Protein AF-A0A9D9PY12-F1 (afdb_monomer)

Nearest PDB structures (foldseek):
  5tn0-assembly1_A  TM=5.797E-01  e=3.465E+00  Bacillus subtilis subsp. subtilis str. 168
  6b4z-assembly1_A  TM=3.472E-01  e=8.996E+00  Schistosoma mansoni

Structure (mmCIF, N/CA/C/O backbone):
data_AF-A0A9D9PY12-F1
#
_entry.id   AF-A0A9D9PY12-F1
#
loop_
_atom_site.group_PDB
_atom_site.id
_atom_site.type_symbol
_atom_site.label_atom_id
_atom_site.label_alt_id
_atom_site.label_comp_id
_atom_site.label_asym_id
_atom_site.label_entity_id
_atom_site.label_seq_id
_atom_site.pdbx_PDB_ins_code
_atom_site.Cartn_x
_atom_site.Cartn_y
_atom_site.Cartn_z
_atom_site.occupancy
_atom_site.B_iso_or_equiv
_atom_site.auth_seq_id
_atom_site.auth_comp_id
_atom_site.auth_asym_id
_atom_site.auth_atom_id
_atom_site.pdbx_PDB_model_num
ATOM 1 N N . LEU A 1 1 ? -10.185 -6.112 5.618 1.00 79.31 1 LEU A N 1
ATOM 2 C CA . LEU A 1 1 ? -9.457 -4.826 5.705 1.00 79.31 1 LEU A CA 1
ATOM 3 C C . LEU A 1 1 ? -9.423 -3.994 4.413 1.00 79.31 1 LEU A C 1
ATOM 5 O O . LEU A 1 1 ? -10.230 -3.090 4.285 1.00 79.31 1 LEU A O 1
ATOM 9 N N . MET A 1 2 ? -8.540 -4.254 3.431 1.00 80.12 2 MET A N 1
ATOM 10 C CA . MET A 1 2 ? -8.429 -3.372 2.241 1.00 80.12 2 MET A CA 1
ATOM 11 C C . MET A 1 2 ? -9.724 -3.287 1.416 1.00 80.12 2 MET A C 1
ATOM 13 O O . MET A 1 2 ? -10.081 -2.209 0.960 1.00 80.12 2 MET A O 1
ATOM 17 N N . GLN A 1 3 ? -10.437 -4.407 1.251 1.00 83.44 3 GLN A N 1
ATOM 18 C CA . GLN A 1 3 ? -11.730 -4.436 0.553 1.00 83.44 3 GLN A CA 1
ATOM 19 C C . GLN A 1 3 ? -12.831 -3.692 1.316 1.00 83.44 3 GLN A C 1
ATOM 21 O O . GLN A 1 3 ? -13.633 -3.011 0.691 1.00 83.44 3 GLN A O 1
ATOM 26 N N . GLU A 1 4 ? -12.847 -3.784 2.647 1.00 83.38 4 GLU A N 1
ATOM 27 C CA . GLU A 1 4 ? -13.819 -3.078 3.499 1.00 83.38 4 GLU A CA 1
ATOM 28 C C . GLU A 1 4 ? -13.605 -1.563 3.457 1.00 83.38 4 GLU A C 1
ATOM 30 O O . GLU A 1 4 ? -14.563 -0.804 3.490 1.00 83.38 4 GLU A O 1
ATOM 35 N N . LEU A 1 5 ? -12.349 -1.127 3.327 1.00 83.62 5 LEU A N 1
ATOM 36 C CA . LEU A 1 5 ? -11.981 0.283 3.187 1.00 83.62 5 LEU A CA 1
ATOM 37 C C . LEU A 1 5 ? -12.077 0.795 1.740 1.00 83.62 5 LEU A C 1
ATOM 39 O O . LEU A 1 5 ? -11.760 1.953 1.487 1.00 83.62 5 LEU A O 1
ATOM 43 N N . GLY A 1 6 ? -12.453 -0.056 0.777 1.00 86.69 6 GLY A N 1
ATOM 44 C CA . GLY A 1 6 ? -12.505 0.307 -0.643 1.00 86.69 6 GLY A CA 1
ATOM 45 C C . GLY A 1 6 ? -11.143 0.657 -1.261 1.00 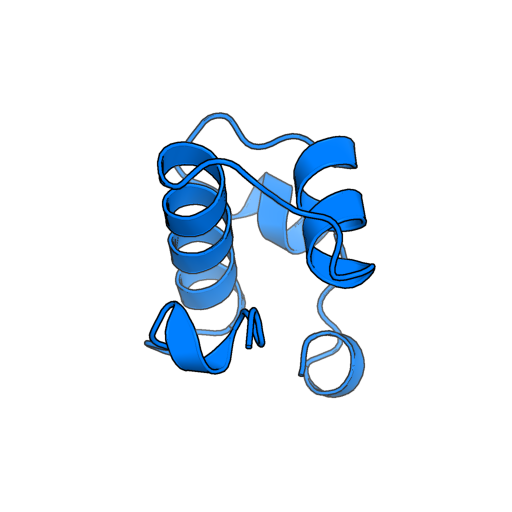86.69 6 GLY A C 1
ATOM 46 O O . GLY A 1 6 ? -11.096 1.255 -2.331 1.00 86.69 6 GLY A O 1
ATOM 47 N N . LEU A 1 7 ? -10.034 0.291 -0.610 1.00 86.94 7 LEU A N 1
ATOM 48 C CA . LEU A 1 7 ? -8.686 0.647 -1.045 1.00 86.94 7 LEU A CA 1
ATOM 49 C C . LEU A 1 7 ? -8.203 -0.28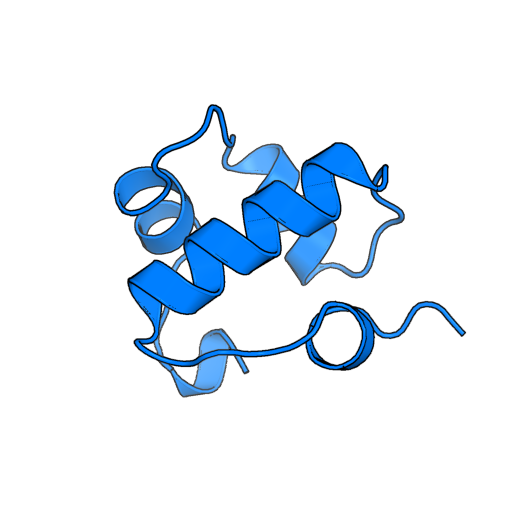0 -2.158 1.00 86.94 7 LEU A C 1
ATOM 51 O O . LEU A 1 7 ? -8.167 -1.510 -2.012 1.00 86.94 7 LEU A O 1
ATOM 55 N N . THR A 1 8 ? -7.750 0.311 -3.261 1.00 88.38 8 THR A N 1
ATOM 56 C CA . THR A 1 8 ? -7.131 -0.439 -4.353 1.00 88.38 8 THR A CA 1
ATOM 57 C C . THR A 1 8 ? -5.625 -0.584 -4.145 1.00 88.38 8 THR A C 1
ATOM 59 O O . THR A 1 8 ? -4.978 0.165 -3.413 1.00 88.38 8 THR A O 1
ATOM 62 N N . ASN A 1 9 ? -5.012 -1.544 -4.845 1.00 89.44 9 ASN A N 1
ATOM 63 C CA . ASN A 1 9 ? -3.552 -1.671 -4.847 1.00 89.44 9 ASN A CA 1
ATOM 64 C C . ASN A 1 9 ? -2.868 -0.404 -5.392 1.00 89.44 9 ASN A C 1
ATOM 66 O O . ASN A 1 9 ? -1.720 -0.144 -5.047 1.00 89.44 9 ASN A O 1
ATOM 70 N N . HIS A 1 10 ? -3.543 0.336 -6.279 1.00 88.94 10 HIS A N 1
ATOM 71 C CA . HIS A 1 10 ? -3.024 1.582 -6.828 1.00 88.94 10 HIS A CA 1
ATOM 72 C C . HIS A 1 10 ? -3.015 2.689 -5.779 1.00 88.94 10 HIS A C 1
ATOM 74 O O . HIS A 1 10 ? -2.004 3.370 -5.669 1.00 88.94 10 HIS A O 1
ATOM 80 N N . ASP A 1 11 ? -4.054 2.792 -4.948 1.00 87.94 11 ASP A N 1
ATOM 81 C CA . ASP A 1 11 ? -4.114 3.803 -3.887 1.00 87.94 11 ASP A CA 1
ATOM 82 C C . ASP A 1 11 ? -2.959 3.656 -2.897 1.00 87.94 11 ASP A C 1
ATOM 84 O O . ASP A 1 11 ? -2.320 4.645 -2.545 1.00 87.94 11 ASP A O 1
ATOM 88 N N . LEU A 1 12 ? -2.611 2.421 -2.515 1.00 87.88 12 LEU A N 1
ATOM 89 C CA . LEU A 1 12 ? -1.446 2.185 -1.658 1.00 87.88 12 LEU A CA 1
ATOM 90 C C . LEU A 1 12 ? -0.141 2.609 -2.333 1.00 87.88 12 LEU A C 1
ATOM 92 O O . LEU A 1 12 ? 0.721 3.185 -1.683 1.00 87.88 12 LEU A O 1
ATOM 96 N N . VAL A 1 13 ? 0.028 2.327 -3.625 1.00 91.06 13 VAL A N 1
ATOM 97 C CA . VAL A 1 13 ? 1.244 2.716 -4.353 1.00 91.06 13 VAL A CA 1
ATOM 98 C C . VAL A 1 13 ? 1.312 4.236 -4.524 1.00 91.06 13 VAL A C 1
ATOM 100 O O . VAL A 1 13 ? 2.371 4.813 -4.307 1.00 91.06 13 VAL A O 1
ATOM 103 N N . ALA A 1 14 ? 0.194 4.887 -4.845 1.00 89.69 14 ALA A N 1
ATOM 104 C CA . ALA A 1 14 ? 0.109 6.332 -5.044 1.00 89.69 14 ALA A CA 1
ATOM 105 C C . ALA A 1 14 ? 0.295 7.126 -3.740 1.00 89.69 14 ALA A C 1
ATOM 107 O O . ALA A 1 14 ? 0.839 8.228 -3.761 1.00 89.69 14 ALA A 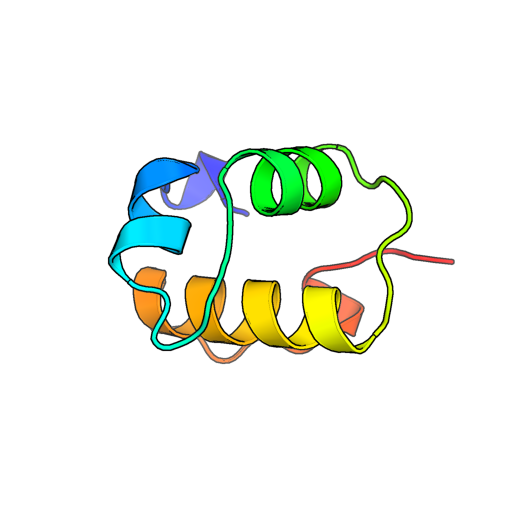O 1
ATOM 108 N N . LYS A 1 15 ? -0.142 6.574 -2.600 1.00 87.88 15 LYS A N 1
ATOM 109 C CA . LYS A 1 15 ? 0.027 7.169 -1.262 1.00 87.88 15 LYS A CA 1
ATOM 110 C C . LYS A 1 15 ? 1.313 6.730 -0.556 1.00 87.88 15 LYS A C 1
ATOM 112 O O . LYS A 1 15 ? 1.617 7.233 0.527 1.00 87.88 15 LYS A O 1
ATOM 117 N N . SER A 1 16 ? 2.071 5.805 -1.139 1.00 85.56 16 SER A N 1
ATOM 118 C CA . SER A 1 16 ? 3.356 5.377 -0.593 1.00 85.56 16 SER A CA 1
ATOM 119 C C . SER A 1 16 ? 4.389 6.488 -0.754 1.00 85.56 16 SER A C 1
ATOM 121 O O . SER A 1 16 ? 4.650 6.953 -1.860 1.00 85.56 16 SER A O 1
ATOM 123 N N . THR A 1 17 ? 5.028 6.877 0.346 1.00 85.50 17 THR A N 1
ATOM 124 C CA . THR A 1 17 ? 6.193 7.779 0.333 1.00 85.50 17 THR A CA 1
ATOM 125 C C . THR A 1 17 ? 7.487 7.051 -0.046 1.00 85.50 17 THR A C 1
ATOM 127 O O . THR A 1 17 ? 8.502 7.680 -0.334 1.00 85.50 17 THR A O 1
ATOM 130 N N . GLU A 1 18 ? 7.459 5.718 -0.073 1.00 88.50 18 GLU A N 1
ATOM 131 C CA . GLU A 1 18 ? 8.591 4.858 -0.403 1.00 88.50 18 GLU A CA 1
ATOM 132 C C . GLU A 1 18 ? 8.388 4.154 -1.753 1.00 88.50 18 GLU A C 1
ATOM 134 O O . GLU A 1 18 ? 7.266 3.998 -2.237 1.00 88.50 18 GLU A O 1
ATOM 139 N N . GLN A 1 19 ? 9.472 3.628 -2.336 1.00 88.25 19 GLN A N 1
ATOM 140 C CA . GLN A 1 19 ? 9.391 2.758 -3.514 1.00 88.25 19 GLN A CA 1
ATOM 141 C C . GLN A 1 19 ? 8.641 1.457 -3.186 1.00 88.25 19 GLN A C 1
ATOM 143 O O . GLN A 1 19 ? 9.213 0.521 -2.602 1.00 88.25 19 GLN A O 1
ATOM 148 N N . LEU A 1 20 ? 7.369 1.422 -3.587 1.00 90.25 20 LEU A N 1
ATOM 149 C CA . LEU A 1 20 ? 6.422 0.322 -3.460 1.00 90.25 20 LEU A CA 1
ATOM 150 C C . LEU A 1 20 ? 5.844 0.013 -4.846 1.00 90.25 20 LEU A C 1
ATOM 152 O O . LEU A 1 20 ? 5.430 0.911 -5.567 1.00 90.25 20 LEU A O 1
ATOM 156 N N . THR A 1 21 ? 5.799 -1.261 -5.231 1.00 91.19 21 THR A N 1
ATOM 157 C CA . THR A 1 21 ? 5.227 -1.666 -6.526 1.00 91.19 21 THR A CA 1
ATOM 158 C C . THR A 1 21 ? 3.885 -2.362 -6.346 1.00 91.19 21 THR A C 1
ATOM 160 O O . THR A 1 21 ? 3.646 -3.030 -5.337 1.00 91.19 21 THR A O 1
ATOM 163 N N . HIS A 1 22 ? 3.042 -2.321 -7.381 1.00 90.88 22 HIS A N 1
ATOM 164 C CA . HIS A 1 22 ? 1.780 -3.068 -7.417 1.00 90.88 22 HIS A CA 1
ATOM 165 C C . HIS A 1 22 ? 1.969 -4.564 -7.132 1.00 90.88 22 HIS A C 1
ATOM 167 O O . HIS A 1 22 ? 1.153 -5.169 -6.441 1.00 90.88 22 HIS A O 1
ATOM 173 N N . LYS A 1 23 ? 3.071 -5.168 -7.608 1.00 91.06 23 LYS A N 1
ATOM 174 C CA . LYS A 1 23 ? 3.397 -6.578 -7.336 1.00 91.06 23 LYS A CA 1
ATOM 175 C C . LYS A 1 23 ? 3.668 -6.840 -5.853 1.00 91.06 23 LYS A C 1
ATOM 177 O O . LYS A 1 23 ? 3.302 -7.903 -5.358 1.00 91.06 23 LYS A O 1
ATOM 182 N N . MET A 1 24 ? 4.303 -5.903 -5.148 1.00 91.62 24 MET A N 1
ATOM 183 C CA . MET A 1 24 ? 4.570 -6.030 -3.709 1.00 91.62 24 MET A CA 1
ATOM 184 C C . MET A 1 24 ? 3.268 -5.970 -2.908 1.00 91.62 24 MET A C 1
ATOM 186 O O . MET A 1 24 ? 3.046 -6.830 -2.059 1.00 91.62 24 MET A O 1
ATOM 190 N N . VAL A 1 25 ? 2.377 -5.031 -3.245 1.00 90.62 25 VAL A N 1
ATOM 191 C CA . VAL A 1 25 ? 1.046 -4.919 -2.621 1.00 90.62 25 VAL A CA 1
ATOM 192 C C . VAL A 1 25 ? 0.185 -6.142 -2.928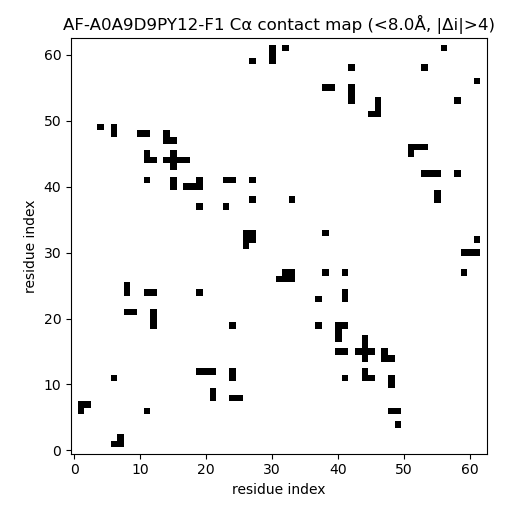 1.00 90.62 25 VAL A C 1
ATOM 194 O O . VAL A 1 25 ? -0.435 -6.704 -2.032 1.00 90.62 25 VAL A O 1
ATOM 197 N N . ALA A 1 26 ? 0.200 -6.626 -4.172 1.00 90.81 26 ALA A N 1
ATOM 198 C CA . ALA A 1 26 ? -0.520 -7.840 -4.543 1.00 90.81 26 ALA A CA 1
ATOM 199 C C . ALA A 1 26 ? -0.032 -9.054 -3.736 1.00 90.81 26 ALA A C 1
ATOM 201 O O . ALA A 1 26 ? -0.845 -9.800 -3.199 1.00 90.81 26 ALA A O 1
ATOM 202 N N . LYS A 1 27 ? 1.288 -9.233 -3.581 1.00 90.12 27 LYS A N 1
ATOM 203 C CA . LYS A 1 27 ? 1.841 -10.295 -2.724 1.00 90.12 27 LYS A CA 1
ATOM 204 C C . LYS A 1 27 ? 1.359 -10.176 -1.275 1.00 90.12 27 LYS A C 1
ATOM 206 O O . LYS A 1 27 ? 0.970 -11.197 -0.716 1.00 90.12 27 LYS A O 1
ATOM 211 N N . ALA A 1 28 ? 1.344 -8.963 -0.714 1.00 89.00 28 ALA A N 1
ATOM 212 C CA . ALA A 1 28 ? 0.847 -8.706 0.640 1.00 89.00 28 ALA A CA 1
ATOM 213 C C . ALA A 1 28 ? -0.625 -9.104 0.781 1.00 89.00 28 ALA A C 1
ATOM 215 O O . ALA A 1 28 ? -0.979 -9.854 1.684 1.00 89.00 28 ALA A O 1
ATOM 216 N N . ARG A 1 29 ? -1.460 -8.682 -0.174 1.00 87.44 29 ARG A N 1
ATOM 217 C CA . ARG A 1 29 ? -2.891 -9.003 -0.216 1.00 87.44 29 ARG A CA 1
ATOM 218 C C . ARG A 1 29 ? -3.164 -10.504 -0.305 1.00 87.44 29 ARG A C 1
ATOM 220 O O . ARG A 1 29 ? -4.143 -10.979 0.253 1.00 87.44 29 ARG A O 1
ATOM 227 N N . HIS A 1 30 ? -2.313 -11.248 -1.005 1.00 86.88 30 HIS A N 1
ATOM 228 C CA . HIS A 1 30 ? -2.422 -12.703 -1.111 1.00 86.88 30 HIS A CA 1
ATOM 229 C C . HIS A 1 30 ? -1.797 -13.458 0.073 1.00 86.88 30 HIS A C 1
ATOM 231 O O . HIS A 1 30 ? -1.728 -14.682 0.021 1.00 86.88 30 HIS A O 1
ATOM 237 N N . GLY A 1 31 ? -1.292 -12.763 1.099 1.00 84.44 31 GLY A N 1
ATOM 238 C CA . GLY A 1 31 ? -0.643 -13.395 2.251 1.00 84.44 31 GLY A CA 1
ATOM 239 C C . GLY A 1 31 ? 0.681 -14.086 1.912 1.00 84.44 31 GLY A C 1
ATOM 240 O O . GLY A 1 31 ? 1.153 -14.936 2.661 1.00 84.44 31 GLY A O 1
ATOM 241 N N . ARG A 1 32 ? 1.302 -13.758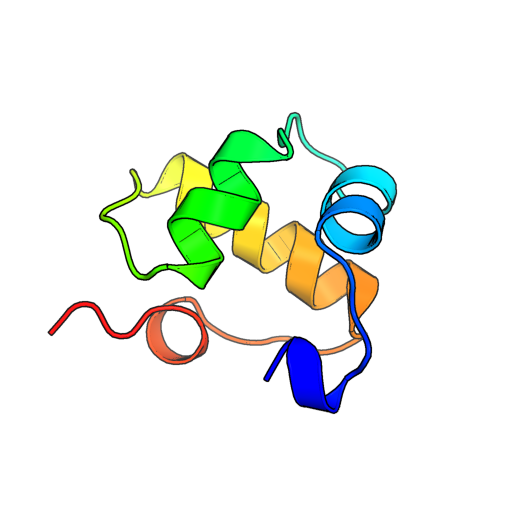 0.771 1.00 86.44 32 ARG A N 1
ATOM 242 C CA . ARG A 1 32 ? 2.608 -14.327 0.419 1.00 86.44 32 ARG A CA 1
ATOM 243 C C . ARG A 1 32 ? 3.689 -13.705 1.285 1.00 86.44 32 ARG A C 1
ATOM 245 O O . ARG A 1 32 ? 3.672 -12.501 1.517 1.00 86.44 32 ARG A O 1
ATOM 252 N N . TRP A 1 33 ? 4.683 -14.511 1.655 1.00 85.69 33 TRP A N 1
ATOM 253 C CA . TRP A 1 33 ? 5.823 -14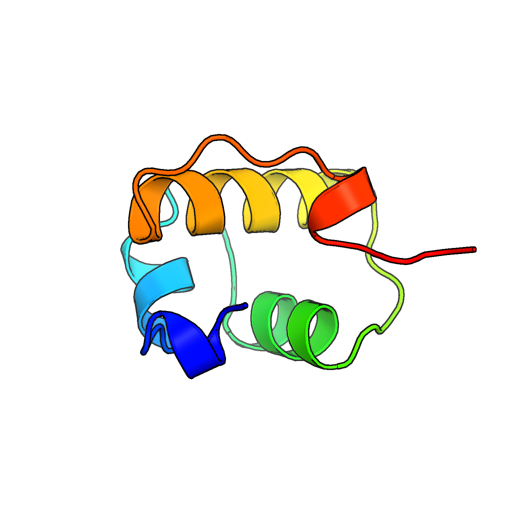.048 2.437 1.00 85.69 33 TRP A CA 1
ATOM 254 C C . TRP A 1 33 ? 6.516 -12.837 1.801 1.00 85.69 33 TRP A C 1
ATOM 256 O O . TRP A 1 33 ? 6.865 -12.830 0.613 1.00 85.69 33 TRP A O 1
ATOM 266 N N . LEU A 1 34 ? 6.751 -11.819 2.626 1.00 89.19 34 LEU A N 1
ATOM 267 C CA . LEU A 1 34 ? 7.446 -10.589 2.269 1.00 89.19 34 LEU A CA 1
ATOM 268 C C . LEU A 1 34 ? 8.600 -10.345 3.239 1.00 89.19 34 LEU A C 1
ATOM 270 O O . LEU A 1 34 ? 8.522 -10.627 4.437 1.00 89.19 34 LEU A O 1
ATOM 274 N N . SER A 1 35 ? 9.689 -9.770 2.733 1.00 90.25 35 SER A N 1
ATOM 275 C CA . SER A 1 35 ? 10.786 -9.345 3.601 1.00 90.25 35 SER A CA 1
ATOM 276 C C . SER A 1 35 ? 10.333 -8.212 4.526 1.00 90.25 35 SER A C 1
ATOM 278 O O . SER A 1 35 ? 9.416 -7.456 4.202 1.00 90.25 35 SER A O 1
ATOM 280 N N . MET A 1 36 ? 10.977 -8.083 5.689 1.00 90.62 36 MET A N 1
ATOM 281 C CA . MET A 1 36 ? 10.618 -7.086 6.709 1.00 90.62 36 MET A CA 1
ATOM 282 C C . MET A 1 36 ? 10.549 -5.660 6.142 1.00 90.62 36 MET A C 1
ATOM 284 O O . MET A 1 36 ? 9.580 -4.945 6.366 1.00 90.62 36 MET A O 1
ATOM 288 N N . ARG A 1 37 ? 11.524 -5.276 5.306 1.00 91.62 37 ARG A N 1
ATOM 289 C CA . ARG A 1 37 ? 11.549 -3.962 4.640 1.00 91.62 37 ARG A CA 1
ATOM 290 C C . ARG A 1 37 ? 10.318 -3.718 3.771 1.00 91.62 37 ARG A C 1
ATOM 292 O O . ARG A 1 37 ? 9.809 -2.610 3.726 1.00 91.62 37 ARG A O 1
ATOM 299 N N . VAL A 1 38 ? 9.839 -4.743 3.068 1.00 90.81 38 VAL A N 1
ATOM 300 C 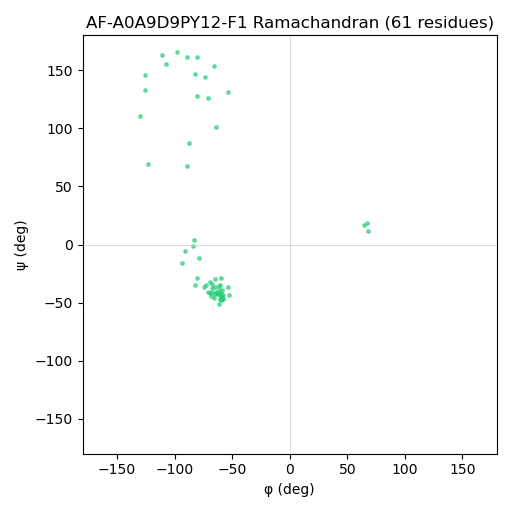CA . VAL A 1 38 ? 8.647 -4.616 2.220 1.00 90.81 38 VAL A CA 1
ATOM 301 C C . VAL A 1 38 ? 7.378 -4.567 3.060 1.00 90.81 38 VAL A C 1
ATOM 303 O O . VAL A 1 38 ? 6.468 -3.817 2.729 1.00 90.81 38 VAL A O 1
ATOM 306 N N . ARG A 1 39 ? 7.334 -5.318 4.161 1.00 91.50 39 ARG A N 1
ATOM 307 C CA . ARG A 1 39 ? 6.222 -5.276 5.115 1.00 91.50 39 ARG A CA 1
ATOM 308 C C . ARG A 1 39 ? 6.057 -3.885 5.725 1.00 91.50 39 ARG A C 1
ATOM 310 O O . ARG A 1 39 ? 4.952 -3.359 5.688 1.00 91.50 39 ARG A O 1
ATOM 317 N N . LEU A 1 40 ? 7.155 -3.266 6.165 1.00 91.62 40 LEU A N 1
ATOM 318 C CA . LEU A 1 40 ? 7.169 -1.886 6.669 1.00 91.62 40 LEU A CA 1
ATOM 319 C C . LEU A 1 40 ? 6.665 -0.886 5.619 1.00 91.62 40 LEU A C 1
ATOM 321 O O . LEU A 1 40 ? 5.798 -0.074 5.913 1.00 91.62 40 LEU A O 1
ATOM 325 N N . LYS A 1 41 ? 7.121 -1.008 4.367 1.00 92.25 41 LYS A N 1
ATOM 326 C CA . LYS A 1 41 ? 6.634 -0.165 3.264 1.00 92.25 41 LYS A CA 1
ATOM 327 C C . LYS A 1 4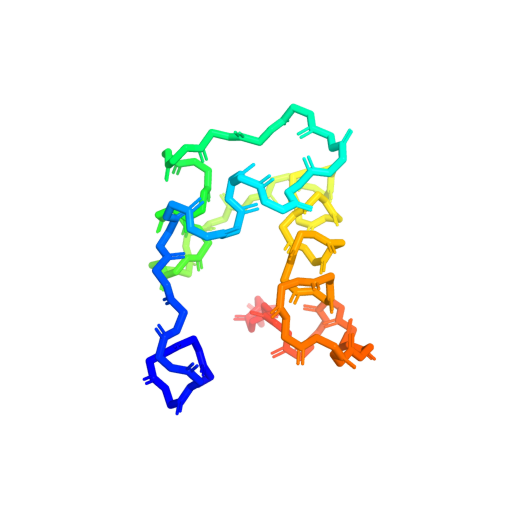1 ? 5.131 -0.293 3.038 1.00 92.25 41 LYS A C 1
ATOM 329 O O . LYS A 1 41 ? 4.439 0.706 2.882 1.00 92.25 41 LYS A O 1
ATOM 334 N N . VAL A 1 42 ? 4.622 -1.527 3.003 1.00 90.38 42 VAL A N 1
ATOM 335 C CA . VAL A 1 42 ? 3.186 -1.790 2.823 1.00 90.38 42 VAL A CA 1
ATOM 336 C C . VAL A 1 42 ? 2.388 -1.241 4.003 1.00 90.38 42 VAL A C 1
ATOM 338 O O . VAL A 1 42 ? 1.340 -0.651 3.779 1.00 90.38 42 VAL A O 1
ATOM 341 N N . GLN A 1 43 ? 2.887 -1.389 5.231 1.00 92.06 43 GLN A N 1
ATOM 342 C CA . GLN A 1 43 ? 2.270 -0.826 6.432 1.00 92.06 43 GLN A CA 1
ATOM 343 C C . GLN A 1 43 ? 2.210 0.696 6.377 1.00 92.06 43 GLN A C 1
ATOM 345 O O . GLN A 1 43 ? 1.134 1.254 6.541 1.00 92.06 43 GLN A O 1
ATOM 350 N N . ASN A 1 44 ? 3.326 1.364 6.087 1.00 91.50 44 ASN A N 1
ATOM 351 C CA . ASN A 1 44 ? 3.370 2.820 5.963 1.00 91.50 44 ASN A CA 1
ATOM 352 C C . ASN A 1 44 ? 2.402 3.315 4.882 1.00 91.50 44 ASN A C 1
ATOM 354 O O . ASN A 1 44 ? 1.618 4.232 5.118 1.00 91.50 44 ASN A O 1
ATOM 358 N N . ALA A 1 45 ? 2.415 2.671 3.713 1.00 91.69 45 ALA A N 1
ATOM 359 C CA . ALA A 1 45 ? 1.512 2.992 2.613 1.00 91.69 45 ALA A CA 1
ATOM 360 C C . ALA A 1 45 ? 0.039 2.772 2.985 1.00 91.69 45 ALA A C 1
ATOM 362 O O . ALA A 1 45 ? -0.807 3.609 2.677 1.00 91.69 45 ALA A O 1
ATOM 363 N N . PHE A 1 46 ? -0.272 1.668 3.667 1.00 90.50 46 PHE A N 1
ATOM 364 C CA . PHE A 1 46 ? -1.620 1.362 4.128 1.00 90.50 46 PHE A CA 1
ATOM 365 C C . PHE A 1 46 ? -2.090 2.359 5.189 1.00 90.50 46 PHE A C 1
ATOM 367 O O . PHE A 1 46 ? -3.198 2.876 5.086 1.00 90.50 46 PHE A O 1
ATOM 374 N N . ASN A 1 47 ? -1.253 2.662 6.178 1.00 91.19 47 ASN A N 1
ATOM 375 C CA . ASN A 1 47 ? -1.551 3.613 7.245 1.00 91.19 47 ASN A CA 1
ATOM 376 C C . ASN A 1 47 ? -1.817 5.009 6.666 1.00 91.19 47 ASN A C 1
ATOM 378 O O . ASN A 1 47 ? -2.806 5.648 7.010 1.00 91.19 47 ASN A O 1
ATOM 382 N N . ASN A 1 48 ? -1.014 5.437 5.689 1.00 90.06 48 ASN A N 1
ATOM 383 C CA . ASN A 1 48 ? -1.223 6.708 4.998 1.00 90.06 48 ASN A CA 1
ATOM 384 C C . ASN A 1 48 ? -2.502 6.717 4.136 1.00 90.06 48 ASN A C 1
ATOM 386 O O . ASN A 1 48 ? -3.237 7.699 4.116 1.00 90.06 48 ASN A O 1
ATOM 390 N N . ALA A 1 49 ? -2.798 5.620 3.431 1.00 89.44 49 ALA A N 1
ATOM 391 C CA . ALA A 1 49 ? -3.988 5.524 2.583 1.00 89.44 49 ALA A CA 1
ATOM 392 C C . ALA A 1 49 ? -5.296 5.398 3.385 1.00 89.44 49 ALA A C 1
ATOM 394 O O . ALA A 1 49 ? -6.326 5.911 2.958 1.00 89.44 49 ALA A O 1
ATOM 395 N N . SER A 1 50 ? -5.261 4.712 4.529 1.00 88.00 50 SER A N 1
ATOM 396 C CA . SER A 1 50 ? -6.428 4.458 5.385 1.00 88.00 50 SER A CA 1
ATOM 397 C C . SER A 1 50 ? -6.616 5.492 6.498 1.00 88.00 50 SER A C 1
ATOM 399 O O . SER A 1 50 ? -7.680 5.523 7.112 1.00 88.00 50 SER A O 1
ATOM 401 N N . GLY A 1 51 ? -5.593 6.300 6.795 1.00 86.75 51 GLY A N 1
ATOM 402 C CA . GLY A 1 51 ? -5.563 7.173 7.971 1.00 86.75 51 GLY A CA 1
ATOM 403 C C . GLY A 1 51 ? -5.476 6.415 9.301 1.00 86.75 51 GLY A C 1
ATOM 404 O O . GLY A 1 51 ? -5.679 7.011 10.355 1.00 86.75 51 GLY A O 1
ATOM 405 N N . GLN A 1 52 ? -5.206 5.107 9.271 1.00 86.44 52 GLN A N 1
ATOM 406 C CA . GLN A 1 52 ? -5.064 4.273 10.463 1.00 86.44 52 GLN A CA 1
ATOM 407 C C . GLN A 1 52 ? -3.592 4.095 10.833 1.00 86.44 52 GLN A C 1
ATOM 409 O O . GLN A 1 52 ? -2.700 4.363 10.035 1.00 86.44 52 GLN A O 1
ATOM 414 N N . ASN A 1 53 ? -3.331 3.610 12.046 1.00 86.81 53 ASN A N 1
ATOM 415 C CA . ASN A 1 53 ? -1.981 3.288 12.495 1.00 86.81 53 ASN A CA 1
ATOM 416 C C . ASN A 1 53 ? -1.895 1.822 12.926 1.00 86.81 53 ASN A C 1
ATOM 418 O O . ASN A 1 53 ? -1.798 1.517 14.112 1.00 86.81 53 ASN A O 1
ATOM 422 N N . LEU A 1 54 ? -1.989 0.916 11.951 1.00 87.44 54 LEU A N 1
ATOM 423 C CA . LEU A 1 54 ? -1.954 -0.520 12.211 1.00 87.44 54 LEU A CA 1
ATOM 424 C C . LEU A 1 54 ? -0.529 -1.028 12.343 1.00 87.44 54 LEU A C 1
ATOM 426 O O . LEU A 1 54 ? 0.390 -0.559 11.662 1.00 87.44 54 LEU A O 1
ATOM 430 N N . SER A 1 55 ? -0.368 -2.036 13.194 1.00 88.19 55 SER A N 1
ATOM 431 C CA . SER A 1 55 ? 0.880 -2.770 13.376 1.00 88.19 55 SER A CA 1
ATOM 432 C C . SER A 1 55 ? 1.093 -3.836 12.287 1.00 88.19 55 SER A C 1
ATOM 434 O O . SER A 1 55 ? 0.161 -4.276 11.610 1.00 88.19 55 SER A O 1
ATOM 436 N N . LEU A 1 56 ? 2.337 -4.299 12.116 1.00 87.56 56 LEU A N 1
ATOM 437 C CA . LEU A 1 56 ? 2.649 -5.371 11.162 1.00 87.56 56 LEU A CA 1
ATOM 438 C C . LEU A 1 56 ? 1.926 -6.679 11.486 1.00 87.56 56 LEU A C 1
ATOM 440 O O . LEU A 1 56 ? 1.534 -7.381 10.562 1.00 87.56 56 LEU A O 1
ATOM 444 N N . SER A 1 57 ? 1.751 -6.995 12.767 1.00 85.94 57 SER A N 1
ATOM 445 C CA . SER A 1 57 ? 1.020 -8.175 13.241 1.00 85.94 57 SER A CA 1
ATOM 446 C C . SER A 1 57 ? -0.466 -8.137 12.891 1.00 85.94 57 SER A C 1
ATOM 448 O O . SER A 1 57 ? -1.069 -9.183 12.685 1.00 85.94 57 SER A O 1
ATOM 450 N N . GLU A 1 58 ? -1.056 -6.946 12.786 1.00 85.44 58 GLU A N 1
ATOM 451 C CA . GLU A 1 58 ? -2.462 -6.786 12.398 1.00 85.44 58 GLU A CA 1
ATOM 452 C C . GLU A 1 58 ? -2.652 -6.844 10.882 1.00 85.44 58 GLU A C 1
ATOM 454 O O . GLU A 1 58 ? -3.651 -7.368 10.394 1.00 85.44 58 GLU A O 1
ATOM 459 N N . LEU A 1 59 ? -1.683 -6.330 10.119 1.00 84.12 59 LEU A N 1
ATOM 460 C CA . LEU A 1 59 ? -1.718 -6.360 8.655 1.00 84.12 59 LEU A CA 1
ATOM 461 C C . LEU A 1 59 ? -1.283 -7.701 8.068 1.00 84.12 59 LEU A C 1
ATOM 463 O O . LEU A 1 59 ? -1.702 -8.062 6.967 1.00 84.12 59 LEU A O 1
ATOM 467 N N . PHE A 1 60 ? -0.419 -8.424 8.772 1.00 84.69 60 PHE A N 1
ATOM 468 C CA . PHE A 1 60 ? 0.168 -9.655 8.286 1.00 84.69 60 PHE A CA 1
ATOM 469 C C . PHE A 1 60 ? 0.043 -10.778 9.307 1.00 84.69 60 PHE A C 1
ATOM 471 O O . PHE A 1 60 ? 0.759 -10.816 10.305 1.00 84.69 60 PHE A O 1
ATOM 478 N N . ASN A 1 61 ? -0.791 -11.760 8.981 1.00 77.56 61 ASN A N 1
ATOM 479 C CA . ASN A 1 61 ? -0.947 -12.969 9.776 1.00 77.56 61 ASN A CA 1
ATOM 480 C C . ASN A 1 61 ? 0.060 -14.048 9.328 1.00 77.56 61 ASN A C 1
ATOM 482 O O . ASN A 1 61 ? -0.308 -15.041 8.703 1.00 77.56 61 ASN A O 1
ATOM 486 N N . TYR A 1 62 ? 1.353 -13.804 9.571 1.00 70.81 62 TYR A N 1
ATOM 487 C CA . TYR A 1 62 ? 2.379 -14.848 9.481 1.00 70.81 62 TYR A CA 1
ATOM 488 C C . TYR A 1 62 ? 2.454 -15.533 10.847 1.00 70.81 62 TYR A C 1
ATOM 490 O O . TYR A 1 62 ? 3.199 -15.079 11.714 1.00 70.81 62 TYR A O 1
ATOM 498 N N . SER A 1 63 ? 1.620 -16.551 11.051 1.00 58.84 63 SER A N 1
ATOM 499 C CA . SER A 1 63 ? 1.791 -17.503 12.156 1.00 58.84 63 SER A CA 1
ATOM 500 C C . SER A 1 63 ? 2.868 -18.526 11.808 1.00 58.84 63 SER A C 1
ATOM 502 O O . SER A 1 63 ? 2.953 -18.889 10.610 1.00 58.84 63 SER A O 1
#

Sequence (63 aa):
LMQELGLTNHDLVAKSTEQLTHKMVAKARHGRWLSMRVRLKVQNAFNNASGQNLSLSELFNYS

pLDDT: mean 87.34, std 5.25, range [58.84, 92.25]

Solvent-accessible surface area (backbone atoms only — not comparable to full-atom values): 3876 Å² total; per-residue (Å²): 106,54,74,81,70,70,55,49,60,60,49,32,41,74,47,29,94,56,101,59,50,60,68,56,48,50,35,53,75,70,69,45,92,66,56,68,73,56,49,52,50,52,43,53,8,44,22,61,60,69,75,47,87,71,52,68,72,77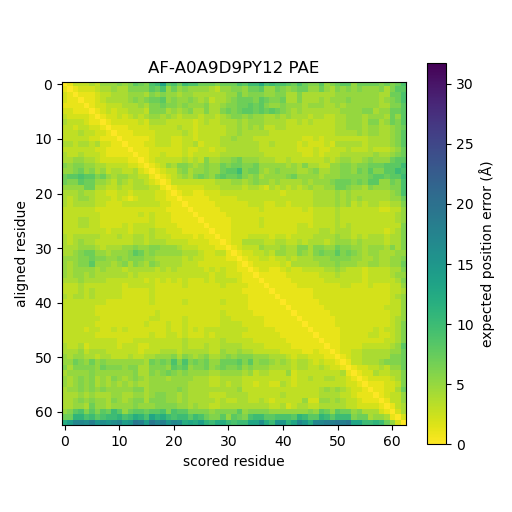,78,42,86,80,125

Radius of gyration: 10.3 Å; Cα contacts (8 Å, |Δi|>4): 67; chains: 1; bounding box: 25×25×21 Å

Foldseek 3Di:
DCVVLVHDLVQLCVQQPDDADSVLSVCLVVLHDDDPVSLVRSQNSCCRSRVHNDDSVVSHVPD

Mean predicted aligned error: 3.75 Å

Secondary structure (DSSP, 8-state):
-TTTTT--HHHHHHH-SS---HHHHHHHHTT----HHHHHHHHHHHHHHHS----HHHH----